Protein AF-W9SEN4-F1 (afdb_monomer)

Nearest PDB structures (foldseek):
  6z1p-assembly1_AT  TM=6.932E-01  e=1.175E-01  Tetrahymena thermophila SB210
  9g6k-assembly1_Le  TM=6.991E-01  e=2.702E-01  Toxoplasma gondii
  1x2n-assembly1_A  TM=7.487E-01  e=2.300E+00  Homo sapiens
  4uus-assembly2_F  TM=6.216E-01  e=1.517E+00  Drosophila melanogaster
  2dms-assembly1_A  TM=4.526E-01  e=9.589E+00  Mus musculus

Solvent-accessible surface area (backbone atoms only — not comparable to full-atom values): 6241 Å² total; per-residue (Å²): 142,90,85,87,72,68,61,69,57,48,50,52,52,48,53,50,37,50,52,43,51,57,58,48,34,75,80,32,76,81,67,79,83,70,53,71,67,58,48,53,51,44,18,62,76,63,74,50,47,62,67,55,51,51,52,34,48,53,51,49,54,49,51,52,53,43,51,52,51,53,55,47,32,59,73,72,72,43,87,70,70,90,44,72,70,50,50,60,55,69,66,68,90,69,82,83,88,84,85,80,134

Organism: NCBI:txid981085

Foldseek 3Di:
DDDDPPPVVVVVLVVLLVQLLVQVCVVPVLLPPDDPVSLVVSCVVSVHDSVSSVVSSVVVNLVVVLVVVQVVCVVVVHDHDPDVVVSVVSPVPDDDDDDDD

Mean predicted aligned error: 10.11 Å

pLDDT: mean 76.34, std 16.73, range [37.81, 93.19]

Structure (mmCIF, N/CA/C/O backbone):
data_AF-W9SEN4-F1
#
_entry.id   AF-W9SEN4-F1
#
loop_
_atom_site.group_PDB
_atom_site.id
_atom_site.type_symbol
_atom_site.label_atom_id
_atom_site.label_alt_id
_atom_site.label_comp_id
_atom_site.label_asym_id
_atom_site.label_entity_id
_atom_site.label_seq_id
_atom_site.pdbx_PDB_ins_code
_atom_site.Cartn_x
_atom_site.Cartn_y
_atom_site.Cartn_z
_atom_site.occupancy
_atom_site.B_iso_or_equiv
_atom_site.auth_seq_id
_atom_site.auth_comp_id
_atom_site.auth_asym_id
_atom_site.auth_atom_id
_atom_site.pdbx_PDB_model_num
ATOM 1 N N . MET A 1 1 ? -22.674 13.396 -25.305 1.00 38.91 1 MET A N 1
ATOM 2 C CA . MET A 1 1 ? -22.374 11.987 -24.970 1.00 38.91 1 MET A CA 1
ATOM 3 C C . MET A 1 1 ? -21.220 11.966 -23.981 1.00 38.91 1 MET A C 1
ATOM 5 O O . MET A 1 1 ? -20.082 12.113 -24.392 1.00 38.91 1 MET A O 1
ATOM 9 N N . ALA A 1 2 ? -21.508 11.864 -22.686 1.00 52.25 2 ALA A N 1
ATOM 10 C CA . ALA A 1 2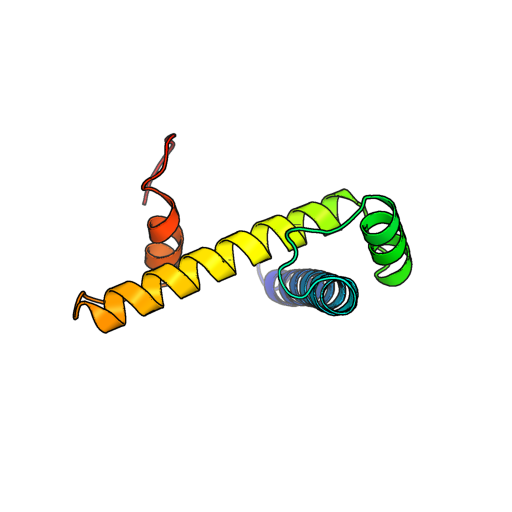 ? -20.498 11.695 -21.644 1.00 52.25 2 ALA A CA 1
ATOM 11 C C . ALA A 1 2 ? -20.943 10.504 -20.798 1.00 52.25 2 ALA A C 1
ATOM 13 O O . ALA A 1 2 ? -21.819 10.627 -19.950 1.00 52.25 2 ALA A O 1
ATOM 14 N N . GLY A 1 3 ? -20.442 9.317 -21.119 1.00 56.81 3 GLY A N 1
ATOM 15 C CA . GLY A 1 3 ? -20.869 8.109 -20.432 1.00 56.81 3 GLY A CA 1
ATOM 16 C C . GLY A 1 3 ? -20.044 6.906 -20.849 1.00 56.81 3 GLY A C 1
ATOM 17 O O . GLY A 1 3 ? -20.030 6.561 -22.025 1.00 56.81 3 GLY A O 1
ATOM 18 N N . ARG A 1 4 ? -19.442 6.254 -19.845 1.00 47.22 4 ARG A N 1
ATOM 19 C CA . ARG A 1 4 ? -18.793 4.923 -19.872 1.00 47.22 4 ARG A CA 1
ATOM 20 C C . ARG A 1 4 ? -17.296 4.842 -20.190 1.00 47.22 4 ARG A C 1
ATOM 22 O O . ARG A 1 4 ? -16.858 3.828 -20.711 1.00 47.22 4 ARG A O 1
ATOM 29 N N . SER A 1 5 ? -16.490 5.817 -19.765 1.00 46.78 5 SER A N 1
ATOM 30 C CA . SER A 1 5 ? -15.041 5.576 -19.590 1.00 46.78 5 SER A CA 1
ATOM 31 C C . SER A 1 5 ? -14.620 5.371 -18.123 1.00 46.78 5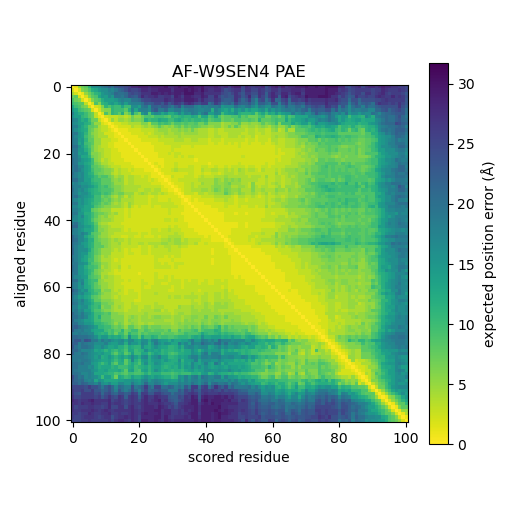 SER A C 1
ATOM 33 O O . SE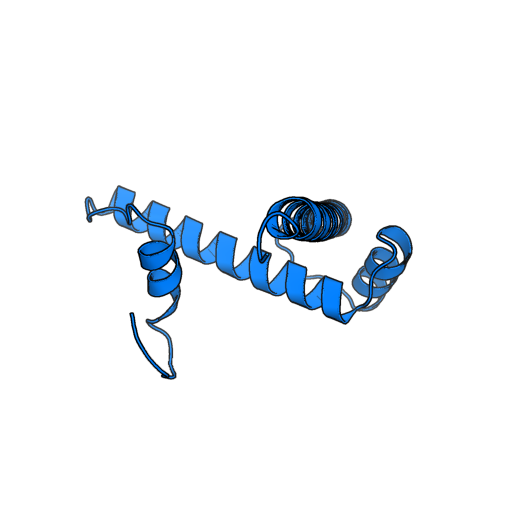R A 1 5 ? -13.448 5.147 -17.850 1.00 46.78 5 SER A O 1
ATOM 35 N N . SER A 1 6 ? -15.549 5.442 -17.164 1.00 54.69 6 SER A N 1
ATOM 36 C CA . SER A 1 6 ? -15.211 5.644 -15.744 1.00 54.69 6 SER A CA 1
ATOM 37 C C . SER A 1 6 ? -14.897 4.375 -14.941 1.00 54.69 6 SER A C 1
ATOM 39 O O . SER A 1 6 ? -14.260 4.483 -13.901 1.00 54.69 6 SER A O 1
ATOM 41 N N . ASP A 1 7 ? -15.305 3.191 -15.402 1.00 52.66 7 ASP A N 1
ATOM 42 C CA . ASP A 1 7 ? -15.132 1.941 -14.642 1.00 52.66 7 ASP A CA 1
ATOM 43 C C . ASP A 1 7 ? -13.805 1.238 -14.975 1.00 52.66 7 ASP A C 1
ATOM 45 O O . ASP A 1 7 ? -13.006 0.952 -14.088 1.00 52.66 7 ASP A O 1
ATOM 49 N N . ALA A 1 8 ? -13.493 1.083 -16.266 1.00 57.50 8 ALA A N 1
ATOM 50 C CA . ALA A 1 8 ? -12.267 0.420 -16.714 1.00 57.50 8 ALA A CA 1
ATOM 51 C C . ALA A 1 8 ? -10.992 1.157 -16.264 1.00 57.50 8 ALA A C 1
ATOM 53 O O . ALA A 1 8 ? -10.013 0.525 -15.877 1.00 57.50 8 ALA A O 1
ATOM 54 N N . THR A 1 9 ? -10.996 2.495 -16.269 1.00 62.41 9 THR A N 1
ATOM 55 C CA . THR A 1 9 ? -9.841 3.291 -15.825 1.00 62.41 9 THR A CA 1
ATOM 56 C C . THR A 1 9 ? -9.663 3.256 -14.305 1.00 62.41 9 THR A C 1
ATOM 58 O O . THR A 1 9 ? -8.528 3.247 -13.830 1.00 62.41 9 THR A O 1
ATOM 61 N N . PHE A 1 10 ? -10.757 3.208 -13.536 1.00 58.81 10 PHE A N 1
ATOM 62 C CA . PHE A 1 10 ? -10.689 3.099 -12.079 1.00 58.81 10 PHE A CA 1
ATOM 63 C C . PHE A 1 10 ? -10.235 1.704 -11.642 1.00 58.81 10 PHE A C 1
ATOM 65 O O . PHE A 1 10 ? -9.322 1.601 -10.825 1.00 58.81 10 PHE A O 1
ATOM 72 N N . SER A 1 11 ? -10.809 0.653 -12.233 1.00 67.69 11 SER A N 1
ATOM 73 C CA . SER A 1 11 ? -10.415 -0.738 -11.995 1.00 67.69 11 SER A CA 1
ATOM 74 C C . SER A 1 11 ? -8.939 -0.948 -12.328 1.00 67.69 11 SER A C 1
ATOM 76 O O . SER A 1 11 ? -8.184 -1.368 -11.458 1.00 67.69 11 SER A O 1
ATOM 78 N N . TYR A 1 12 ? -8.481 -0.475 -13.493 1.00 69.06 12 TYR A N 1
ATOM 79 C CA . TYR A 1 12 ? -7.071 -0.550 -13.883 1.00 69.06 12 TYR A CA 1
ATOM 80 C C . TYR A 1 12 ? -6.135 0.190 -12.918 1.00 69.06 12 TYR A C 1
ATOM 82 O O . TYR A 1 12 ? -5.046 -0.286 -12.586 1.00 69.06 12 TYR A O 1
ATOM 90 N N . ALA A 1 13 ? -6.543 1.370 -12.441 1.00 72.94 13 ALA A N 1
ATOM 91 C CA . ALA A 1 13 ? -5.777 2.092 -11.436 1.00 72.94 13 ALA A CA 1
ATOM 92 C C . ALA A 1 13 ? -5.742 1.317 -10.110 1.00 72.94 13 ALA A C 1
ATOM 94 O O . ALA A 1 13 ? -4.672 1.201 -9.517 1.00 72.94 13 ALA A O 1
ATOM 95 N N . PHE A 1 14 ? -6.863 0.757 -9.653 1.00 79.25 14 PHE A N 1
ATOM 96 C CA . PHE A 1 14 ? -6.923 -0.018 -8.415 1.00 79.25 14 PHE A CA 1
ATOM 97 C C . PHE A 1 14 ? -6.085 -1.297 -8.493 1.00 79.25 14 PHE A C 1
ATOM 99 O O . PHE A 1 14 ? -5.295 -1.543 -7.588 1.00 79.25 14 PHE A O 1
ATOM 106 N N . GLU A 1 15 ? -6.168 -2.045 -9.593 1.00 84.12 15 GLU A N 1
ATOM 107 C CA . GLU A 1 15 ? -5.356 -3.240 -9.855 1.00 84.12 15 GLU A CA 1
ATOM 108 C C . GLU A 1 15 ? -3.858 -2.927 -9.775 1.00 84.12 15 GLU A C 1
ATOM 110 O O . GLU A 1 15 ? -3.093 -3.665 -9.152 1.00 84.12 15 GLU A O 1
ATOM 115 N N . LYS A 1 16 ? -3.431 -1.779 -10.318 1.00 84.38 16 LYS A N 1
ATOM 116 C CA . LYS A 1 16 ? -2.045 -1.314 -10.173 1.00 84.38 16 LYS A CA 1
ATOM 117 C C . LYS A 1 16 ? -1.668 -1.028 -8.728 1.00 84.38 16 LYS A C 1
ATOM 119 O O . LYS A 1 16 ? -0.600 -1.438 -8.286 1.00 84.38 16 LYS A O 1
ATOM 124 N N . HIS A 1 17 ? -2.521 -0.321 -7.991 1.00 85.94 17 HIS A N 1
ATOM 125 C CA . HIS A 1 17 ? -2.244 -0.006 -6.590 1.00 85.94 17 HIS A CA 1
ATOM 126 C C . HIS A 1 17 ? -2.201 -1.286 -5.745 1.00 85.94 17 HIS A C 1
ATOM 128 O O . HIS A 1 17 ? -1.326 -1.434 -4.898 1.00 85.94 17 HIS A O 1
ATOM 134 N N . GLU A 1 18 ? -3.093 -2.238 -6.008 1.00 88.19 18 GLU A N 1
ATOM 135 C CA . GLU A 1 18 ? -3.136 -3.532 -5.336 1.00 88.19 18 GLU A CA 1
ATOM 136 C C . GLU A 1 18 ? -1.888 -4.374 -5.641 1.00 88.19 18 GLU A C 1
ATOM 138 O O . GLU A 1 18 ? -1.278 -4.919 -4.722 1.00 88.19 18 GLU A O 1
ATOM 143 N N . ALA A 1 19 ? -1.458 -4.440 -6.906 1.00 90.56 19 ALA A N 1
ATOM 144 C CA . ALA A 1 19 ? -0.225 -5.119 -7.301 1.00 90.56 19 ALA A CA 1
ATOM 145 C C . ALA A 1 19 ? 0.998 -4.543 -6.574 1.00 90.56 19 ALA A C 1
ATOM 147 O O . ALA A 1 19 ? 1.793 -5.300 -6.016 1.00 90.56 19 ALA A O 1
ATOM 148 N N . VAL A 1 20 ? 1.091 -3.213 -6.503 1.00 90.56 20 VAL A N 1
ATOM 149 C CA . VAL A 1 20 ? 2.156 -2.503 -5.789 1.00 90.56 20 VAL A CA 1
ATOM 150 C C . VAL A 1 20 ? 2.149 -2.824 -4.297 1.00 90.56 20 VAL A C 1
ATOM 152 O O . VAL A 1 20 ? 3.186 -3.203 -3.753 1.00 90.56 20 VAL A O 1
ATOM 155 N N . ILE A 1 21 ? 0.997 -2.706 -3.628 1.00 90.88 21 ILE A N 1
ATOM 156 C CA . ILE A 1 21 ? 0.887 -2.975 -2.188 1.00 90.88 21 ILE A CA 1
ATOM 157 C C . ILE A 1 21 ? 1.162 -4.447 -1.878 1.00 90.88 21 ILE A C 1
ATOM 159 O O . ILE A 1 21 ? 1.837 -4.743 -0.898 1.00 90.88 21 ILE A O 1
ATOM 163 N N . ARG A 1 22 ? 0.710 -5.376 -2.725 1.00 91.50 22 ARG A N 1
ATOM 164 C CA . ARG A 1 22 ? 0.997 -6.807 -2.569 1.00 91.50 22 ARG A CA 1
ATOM 165 C C . ARG A 1 22 ? 2.486 -7.105 -2.722 1.00 91.50 22 ARG A C 1
ATOM 167 O O . ARG A 1 22 ? 3.035 -7.852 -1.918 1.00 91.50 22 ARG A O 1
ATOM 174 N N . TYR A 1 23 ? 3.130 -6.519 -3.731 1.00 92.31 23 TYR A N 1
ATOM 175 C CA . TYR A 1 23 ? 4.559 -6.698 -3.977 1.00 92.31 23 TYR A CA 1
ATOM 176 C C . TYR A 1 23 ? 5.393 -6.143 -2.816 1.00 92.31 23 TYR A C 1
ATOM 178 O O . TYR A 1 23 ? 6.240 -6.838 -2.262 1.00 92.31 23 TYR A O 1
ATOM 186 N N . LEU A 1 24 ? 5.104 -4.909 -2.393 1.00 91.56 24 LEU A N 1
ATOM 187 C CA . LEU A 1 24 ? 5.799 -4.260 -1.282 1.00 91.56 24 LEU A CA 1
ATOM 188 C C . LEU A 1 24 ? 5.502 -4.919 0.069 1.00 91.56 24 LEU A C 1
ATOM 190 O O . LEU A 1 24 ? 6.386 -4.984 0.919 1.00 91.56 24 LEU A O 1
ATOM 194 N N . GLY A 1 25 ? 4.304 -5.480 0.238 1.00 90.00 25 GLY A N 1
ATOM 195 C CA . GLY A 1 25 ? 3.911 -6.238 1.423 1.00 90.00 25 GLY A CA 1
ATOM 196 C C . GLY A 1 25 ? 4.756 -7.492 1.666 1.00 90.00 25 GLY A C 1
ATOM 197 O O . GLY A 1 25 ? 4.852 -7.936 2.807 1.00 90.00 25 GLY A O 1
ATOM 198 N N . GLY A 1 26 ? 5.409 -8.033 0.629 1.00 89.50 26 GLY A N 1
ATOM 199 C CA . GLY A 1 26 ? 6.391 -9.112 0.774 1.00 89.50 26 GLY A CA 1
ATOM 200 C C . GLY A 1 26 ? 7.690 -8.677 1.466 1.00 89.50 26 GLY A C 1
ATOM 201 O O . GLY A 1 26 ? 8.370 -9.513 2.053 1.00 89.50 26 GLY A O 1
ATOM 202 N N . PHE A 1 27 ? 8.016 -7.381 1.431 1.00 89.75 27 PHE A N 1
ATOM 203 C CA . PHE A 1 27 ? 9.157 -6.795 2.143 1.00 89.75 27 PHE A CA 1
ATOM 204 C C . PHE A 1 27 ? 8.743 -6.248 3.506 1.00 89.75 27 PHE A C 1
ATOM 206 O O . PHE A 1 27 ? 9.391 -6.521 4.513 1.00 89.75 27 PHE A O 1
ATOM 213 N N . ASP A 1 28 ? 7.659 -5.475 3.530 1.00 88.75 28 ASP A N 1
ATOM 214 C CA . ASP A 1 28 ? 7.102 -4.887 4.738 1.00 88.75 28 ASP A CA 1
ATOM 215 C C . ASP A 1 28 ? 5.579 -4.786 4.620 1.00 88.75 28 ASP A C 1
ATOM 217 O O . ASP A 1 28 ? 5.035 -3.951 3.895 1.00 88.75 28 ASP A O 1
ATOM 221 N N . ALA A 1 29 ? 4.879 -5.618 5.391 1.00 85.12 29 ALA A N 1
ATOM 222 C CA . ALA A 1 29 ? 3.421 -5.632 5.449 1.00 85.12 29 ALA A CA 1
ATOM 223 C C . ALA A 1 29 ? 2.827 -4.325 6.006 1.00 85.12 29 ALA A C 1
ATOM 225 O O . ALA A 1 29 ? 1.631 -4.068 5.842 1.00 85.12 29 ALA A O 1
ATOM 226 N N . THR A 1 30 ? 3.633 -3.496 6.681 1.00 83.69 30 THR A N 1
ATOM 227 C CA . THR A 1 30 ? 3.175 -2.207 7.202 1.00 83.69 30 THR A CA 1
ATOM 228 C C . THR A 1 30 ? 3.249 -1.089 6.164 1.00 83.69 30 THR A C 1
ATOM 230 O O . THR A 1 30 ? 2.441 -0.161 6.252 1.00 83.69 30 THR A O 1
ATOM 233 N N . GLY A 1 31 ? 4.130 -1.212 5.166 1.00 82.56 31 GLY A N 1
ATOM 234 C CA . GLY A 1 31 ? 4.413 -0.195 4.152 1.00 82.56 31 GLY A CA 1
ATOM 235 C C . GLY A 1 31 ? 5.164 1.035 4.680 1.00 82.56 31 GLY A C 1
ATOM 236 O O . GLY A 1 31 ? 5.287 2.023 3.957 1.00 82.56 31 GLY A O 1
ATOM 237 N N . GLU A 1 32 ? 5.636 0.999 5.928 1.00 82.56 32 GLU A N 1
ATOM 238 C CA . GLU A 1 32 ? 6.238 2.130 6.646 1.00 82.56 32 GLU A CA 1
ATOM 239 C C . GLU A 1 32 ? 7.772 2.076 6.609 1.00 82.56 32 GLU A C 1
ATOM 241 O O . GLU A 1 32 ? 8.423 3.120 6.625 1.00 82.56 32 GLU A O 1
ATOM 246 N N . ASN A 1 33 ? 8.355 0.881 6.481 1.00 87.62 33 ASN A N 1
ATOM 247 C CA . ASN A 1 33 ? 9.800 0.658 6.470 1.00 87.62 33 ASN A CA 1
ATOM 248 C C . ASN A 1 33 ? 10.294 0.123 5.116 1.00 87.62 33 ASN A C 1
ATOM 250 O O . ASN A 1 33 ? 10.986 -0.892 5.036 1.00 87.62 33 ASN A O 1
ATOM 254 N N . LEU A 1 34 ? 9.915 0.809 4.037 1.00 90.19 34 LEU A N 1
ATOM 255 C CA . LEU A 1 34 ? 10.327 0.465 2.676 1.00 90.19 34 LEU A CA 1
ATOM 256 C C . LEU A 1 34 ? 11.490 1.338 2.208 1.00 90.19 34 LEU A C 1
ATOM 258 O O . LEU A 1 34 ? 11.371 2.564 2.111 1.00 90.19 34 LEU A O 1
ATOM 262 N N . GLN A 1 35 ? 12.598 0.696 1.852 1.00 91.31 35 GLN A N 1
ATOM 263 C CA . GLN A 1 35 ? 13.782 1.365 1.326 1.00 91.31 35 GLN A CA 1
ATOM 264 C C . GLN A 1 35 ? 13.599 1.797 -0.141 1.00 91.31 35 GLN A C 1
ATOM 266 O O . GLN A 1 35 ? 12.801 1.234 -0.895 1.00 91.31 35 GLN A O 1
ATOM 271 N N . SER A 1 36 ? 14.364 2.802 -0.580 1.00 90.75 36 SER A N 1
ATOM 272 C CA . SER A 1 36 ? 14.259 3.357 -1.939 1.00 90.75 36 SER A CA 1
ATOM 273 C C . SER A 1 36 ? 14.532 2.328 -3.040 1.00 90.75 36 SER A C 1
ATOM 275 O O . SER A 1 36 ? 13.864 2.356 -4.071 1.00 90.75 36 SER A O 1
ATOM 277 N N . ASN A 1 37 ? 15.456 1.388 -2.819 1.00 92.88 37 ASN A N 1
ATOM 278 C CA . ASN A 1 37 ? 15.716 0.274 -3.736 1.00 92.88 37 ASN A CA 1
ATOM 279 C C . ASN A 1 37 ? 14.482 -0.628 -3.895 1.00 92.88 37 ASN A C 1
ATOM 281 O O . ASN A 1 37 ? 14.106 -0.934 -5.020 1.00 92.88 37 ASN A O 1
ATOM 285 N N . GLN A 1 38 ? 13.786 -0.958 -2.802 1.00 92.38 38 GLN A N 1
ATOM 286 C CA . GLN A 1 38 ? 12.571 -1.783 -2.843 1.00 92.38 38 GLN A CA 1
ATOM 287 C C . GLN A 1 38 ? 11.442 -1.081 -3.611 1.00 92.38 38 GLN A C 1
ATOM 289 O O . GLN A 1 38 ? 10.744 -1.703 -4.411 1.00 92.38 38 GLN A O 1
ATOM 294 N N . LYS A 1 39 ? 11.294 0.241 -3.436 1.00 91.56 39 LYS A N 1
ATOM 295 C CA . LYS A 1 39 ? 10.337 1.050 -4.214 1.00 91.56 39 LYS A CA 1
ATOM 296 C C . LYS A 1 39 ? 10.689 1.073 -5.705 1.00 91.56 39 LYS A C 1
ATOM 298 O O . LYS A 1 39 ? 9.797 0.984 -6.546 1.00 91.56 39 LYS A O 1
ATOM 303 N N . GLN A 1 40 ? 11.977 1.157 -6.042 1.00 93.19 40 GLN A N 1
ATOM 304 C CA . GLN A 1 40 ? 12.452 1.082 -7.426 1.00 93.19 40 GLN A CA 1
ATOM 305 C C . GLN A 1 40 ? 12.229 -0.294 -8.054 1.00 93.19 40 GLN A C 1
ATOM 307 O O . GLN A 1 40 ? 11.843 -0.378 -9.220 1.00 93.19 40 GLN A O 1
ATOM 312 N N . GLU A 1 41 ? 12.437 -1.369 -7.300 1.00 93.19 41 GLU A N 1
ATOM 313 C CA . GLU A 1 41 ? 12.148 -2.728 -7.756 1.00 93.19 41 GLU A CA 1
ATOM 314 C C . GLU A 1 41 ? 10.647 -2.945 -7.965 1.00 93.19 41 GLU A C 1
ATOM 316 O O . GLU A 1 41 ? 10.251 -3.500 -8.990 1.00 93.19 41 GLU A O 1
ATOM 321 N N . ALA A 1 42 ? 9.802 -2.434 -7.067 1.00 91.75 42 ALA A N 1
ATOM 322 C CA . ALA A 1 42 ? 8.351 -2.485 -7.221 1.00 91.75 42 ALA A CA 1
ATOM 323 C C . ALA A 1 42 ? 7.868 -1.722 -8.459 1.00 91.75 42 ALA A C 1
ATOM 325 O O . ALA A 1 42 ? 7.041 -2.243 -9.204 1.00 91.75 42 ALA A O 1
ATOM 326 N N . ALA A 1 43 ? 8.420 -0.533 -8.720 1.00 92.69 43 ALA A N 1
ATOM 327 C CA . ALA A 1 43 ? 8.103 0.257 -9.909 1.00 92.69 43 ALA A CA 1
ATOM 328 C C . ALA A 1 43 ? 8.402 -0.512 -11.207 1.00 92.69 43 ALA A C 1
ATOM 330 O O . ALA A 1 43 ? 7.575 -0.549 -12.118 1.00 92.69 43 ALA A O 1
ATOM 331 N N . LYS A 1 44 ? 9.550 -1.202 -11.264 1.00 93.00 44 LYS A N 1
ATOM 332 C CA . LYS A 1 44 ? 9.915 -2.061 -12.402 1.00 93.00 44 LYS A CA 1
ATOM 333 C C . LYS A 1 44 ? 8.981 -3.267 -12.533 1.00 93.00 44 LYS A C 1
ATOM 335 O O . LYS A 1 44 ? 8.480 -3.522 -13.621 1.00 93.00 44 LYS A O 1
ATOM 340 N N . ASN A 1 45 ? 8.722 -3.981 -11.436 1.00 91.88 45 ASN A N 1
ATOM 341 C CA . ASN A 1 45 ? 7.886 -5.188 -11.445 1.00 91.88 45 ASN A CA 1
ATOM 342 C C . ASN A 1 45 ? 6.417 -4.894 -11.772 1.00 91.88 45 ASN A C 1
ATOM 344 O O . ASN A 1 45 ? 5.768 -5.673 -12.462 1.00 91.88 45 AS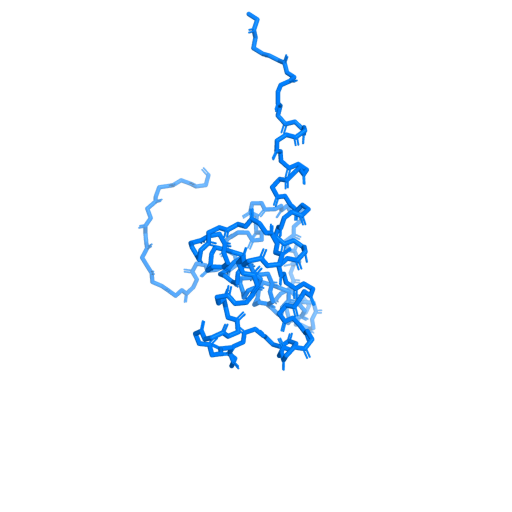N A O 1
ATOM 348 N N . CYS A 1 46 ? 5.896 -3.763 -11.301 1.00 89.62 46 CYS A N 1
ATOM 349 C CA . CYS A 1 46 ? 4.508 -3.359 -11.518 1.00 89.62 46 C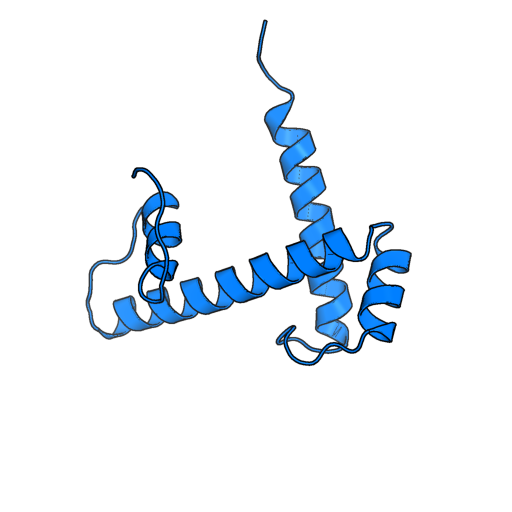YS A CA 1
ATOM 350 C C . CYS A 1 46 ? 4.332 -2.479 -12.767 1.00 89.62 46 CYS A C 1
ATOM 352 O O . CYS A 1 46 ? 3.224 -2.010 -13.031 1.00 89.62 46 CYS A O 1
ATOM 354 N N . ASN A 1 47 ? 5.411 -2.248 -13.528 1.00 91.12 47 ASN A N 1
ATOM 355 C CA . ASN A 1 47 ? 5.443 -1.402 -14.720 1.00 91.12 47 ASN A CA 1
ATOM 356 C C . ASN A 1 47 ? 4.787 -0.024 -14.484 1.00 91.12 47 ASN A C 1
ATOM 358 O O . ASN A 1 47 ? 3.901 0.414 -15.228 1.00 91.12 47 ASN A O 1
ATOM 362 N N . CYS A 1 48 ? 5.192 0.635 -13.396 1.00 88.81 48 CYS A N 1
ATOM 363 C CA . CYS A 1 48 ? 4.674 1.925 -12.947 1.00 88.81 48 CYS A CA 1
ATOM 364 C C . CYS A 1 48 ? 5.802 2.873 -12.509 1.00 88.81 48 CYS A C 1
ATOM 366 O O . CYS A 1 48 ? 6.974 2.501 -12.462 1.00 88.81 48 CYS A O 1
ATOM 368 N N . THR A 1 49 ? 5.463 4.133 -12.237 1.00 91.12 49 THR A N 1
ATOM 369 C CA . THR A 1 49 ? 6.440 5.139 -11.797 1.00 91.12 49 THR A CA 1
ATOM 370 C C . THR A 1 49 ? 6.637 5.102 -10.282 1.00 91.12 49 THR A C 1
ATOM 372 O O . THR A 1 49 ? 5.767 4.646 -9.544 1.00 91.12 49 THR A O 1
ATOM 375 N N . ILE A 1 50 ? 7.753 5.644 -9.782 1.00 89.94 50 ILE A N 1
ATOM 376 C CA . ILE A 1 50 ? 7.957 5.819 -8.329 1.00 89.94 50 ILE A CA 1
ATOM 377 C C . ILE A 1 50 ? 6.830 6.656 -7.713 1.00 89.94 50 ILE A C 1
ATOM 379 O O . ILE A 1 50 ? 6.372 6.356 -6.618 1.00 89.94 50 ILE A O 1
ATOM 383 N N . THR A 1 51 ? 6.320 7.645 -8.444 1.00 89.12 51 THR A N 1
ATOM 384 C CA . THR A 1 51 ? 5.171 8.447 -8.016 1.00 89.12 51 THR A CA 1
ATOM 385 C C . THR A 1 51 ? 3.913 7.595 -7.839 1.00 89.12 51 THR A C 1
ATOM 387 O O . THR A 1 51 ? 3.177 7.790 -6.875 1.00 89.12 51 THR A O 1
ATOM 390 N N . ASP A 1 52 ? 3.669 6.610 -8.710 1.00 86.75 52 ASP A N 1
ATOM 391 C CA . ASP A 1 52 ? 2.561 5.662 -8.532 1.00 86.75 52 ASP A CA 1
ATOM 392 C C . ASP A 1 52 ? 2.756 4.795 -7.282 1.00 86.75 52 ASP A C 1
ATOM 394 O O . ASP A 1 52 ? 1.794 4.546 -6.552 1.00 86.75 52 ASP A O 1
ATOM 398 N N . ILE A 1 53 ? 3.999 4.383 -7.000 1.00 90.06 53 ILE A N 1
ATOM 399 C CA . ILE A 1 53 ? 4.346 3.648 -5.777 1.00 90.06 53 ILE A CA 1
ATOM 400 C C . ILE A 1 53 ? 4.036 4.484 -4.532 1.00 90.06 53 ILE A C 1
ATOM 402 O O . ILE A 1 53 ? 3.376 4.012 -3.608 1.00 90.06 53 ILE A O 1
ATOM 406 N N . GLU A 1 54 ? 4.483 5.736 -4.506 1.00 89.00 54 GLU A N 1
ATOM 407 C CA . GLU A 1 54 ? 4.260 6.645 -3.381 1.00 89.00 54 GLU A CA 1
ATOM 408 C C . GLU A 1 54 ? 2.777 6.971 -3.194 1.00 89.00 54 GLU A C 1
ATOM 410 O O . GLU A 1 54 ? 2.279 6.954 -2.068 1.00 89.00 54 GLU A O 1
ATOM 415 N N . ASN A 1 55 ? 2.041 7.171 -4.289 1.00 87.44 55 ASN A N 1
ATOM 416 C CA . ASN A 1 55 ? 0.593 7.360 -4.257 1.00 87.44 55 ASN A CA 1
ATOM 417 C C . ASN A 1 55 ? -0.137 6.130 -3.699 1.00 87.44 55 ASN A C 1
ATOM 419 O O . ASN A 1 55 ? -1.081 6.278 -2.916 1.00 87.44 55 ASN A O 1
ATOM 423 N N . ALA A 1 56 ? 0.287 4.919 -4.072 1.00 88.50 56 ALA A N 1
ATOM 424 C CA . ALA A 1 56 ? -0.276 3.683 -3.541 1.00 88.50 56 ALA A CA 1
ATOM 425 C C . ALA A 1 56 ? -0.008 3.535 -2.040 1.00 88.50 56 ALA A C 1
ATOM 427 O O . ALA A 1 56 ? -0.944 3.276 -1.279 1.00 88.50 56 ALA A O 1
ATOM 428 N N . LEU A 1 57 ? 1.227 3.785 -1.600 1.00 88.06 57 LEU A N 1
ATOM 429 C CA . LEU A 1 57 ? 1.593 3.756 -0.183 1.00 88.06 57 LEU A CA 1
ATOM 430 C C . LEU A 1 57 ? 0.825 4.805 0.629 1.00 88.06 57 LEU A C 1
ATOM 432 O O . LEU A 1 57 ? 0.285 4.485 1.684 1.00 88.06 57 LEU A O 1
ATOM 436 N N . ALA A 1 58 ? 0.681 6.030 0.120 1.00 87.12 58 ALA A N 1
ATOM 437 C CA . ALA A 1 58 ? -0.076 7.080 0.799 1.00 87.12 58 ALA A CA 1
ATOM 438 C C . ALA A 1 58 ? -1.552 6.692 1.001 1.00 87.12 58 ALA A C 1
ATOM 440 O O . ALA A 1 58 ? -2.121 6.907 2.078 1.00 87.12 58 ALA A O 1
ATOM 441 N N . LYS A 1 59 ? -2.173 6.080 -0.017 1.00 84.94 59 LYS A N 1
ATOM 442 C CA . LYS A 1 59 ? -3.551 5.568 0.057 1.00 84.94 59 LYS A CA 1
ATOM 443 C C . LYS A 1 59 ? -3.673 4.383 1.015 1.00 84.94 59 LYS A C 1
ATOM 445 O O . LYS A 1 59 ? -4.644 4.321 1.765 1.00 84.94 59 LYS A O 1
ATOM 450 N N . PHE A 1 60 ? -2.696 3.480 1.028 1.00 86.50 60 PHE A N 1
ATOM 451 C CA . PHE A 1 60 ? -2.659 2.346 1.950 1.00 86.50 60 PHE A CA 1
ATOM 452 C C . PHE A 1 60 ? -2.533 2.793 3.410 1.00 86.50 60 PHE A C 1
ATOM 454 O O . PHE A 1 60 ? -3.321 2.363 4.254 1.00 86.50 60 PHE A O 1
ATOM 461 N N . THR A 1 61 ? -1.620 3.721 3.702 1.00 86.19 61 THR A N 1
ATOM 462 C CA . THR A 1 61 ? -1.460 4.307 5.040 1.00 86.19 61 THR A CA 1
ATOM 463 C C . THR A 1 61 ? -2.737 5.005 5.493 1.00 86.19 61 THR A C 1
ATOM 465 O O . THR A 1 61 ? -3.196 4.795 6.616 1.00 86.19 61 THR A O 1
ATOM 468 N N . TRP A 1 62 ? -3.373 5.777 4.608 1.00 85.00 62 TRP A N 1
ATOM 469 C CA . TRP A 1 62 ? -4.668 6.380 4.913 1.00 85.00 62 TRP A CA 1
ATOM 470 C C . TRP A 1 62 ? -5.739 5.326 5.223 1.00 85.00 62 TRP A C 1
ATOM 472 O O . TRP A 1 62 ? -6.436 5.449 6.229 1.00 85.00 62 TRP A O 1
ATOM 482 N N . ALA A 1 63 ? -5.849 4.278 4.402 1.00 84.81 63 ALA A N 1
ATOM 483 C CA . ALA A 1 63 ? -6.831 3.218 4.601 1.00 84.81 63 ALA A CA 1
ATOM 484 C C . ALA A 1 63 ? -6.610 2.476 5.930 1.00 84.81 63 ALA A C 1
ATOM 486 O O . ALA A 1 63 ? -7.579 2.205 6.640 1.00 84.81 63 ALA A O 1
ATOM 487 N N . LYS A 1 64 ? -5.352 2.206 6.311 1.00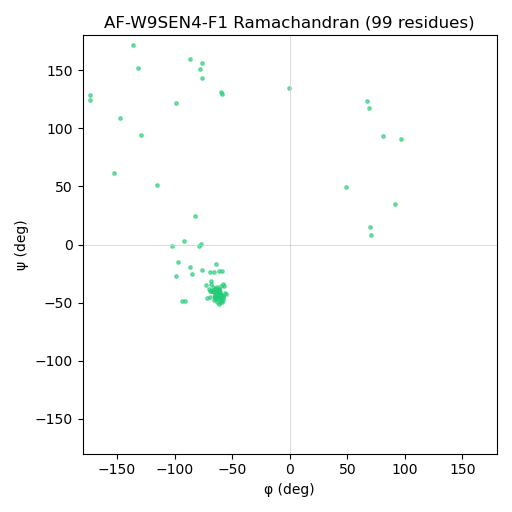 84.69 64 LYS A N 1
ATOM 488 C CA . LYS A 1 64 ? -4.990 1.620 7.615 1.00 84.69 64 LYS A CA 1
ATOM 489 C C . LYS A 1 64 ? -5.459 2.489 8.781 1.00 84.69 64 LYS A C 1
ATOM 491 O O . LYS A 1 64 ? -6.111 1.982 9.695 1.00 84.69 64 LYS A O 1
ATOM 496 N N . GLU A 1 65 ? -5.165 3.785 8.747 1.00 84.25 65 GLU A N 1
ATOM 497 C CA . GLU A 1 65 ? -5.540 4.707 9.825 1.00 84.25 65 GLU A CA 1
ATOM 498 C C . GLU A 1 65 ? -7.058 4.916 9.904 1.00 84.25 65 GLU A C 1
ATOM 500 O O . GLU A 1 65 ? -7.637 4.881 10.994 1.00 84.25 65 GLU A O 1
ATOM 505 N N . ALA A 1 66 ? -7.735 5.029 8.758 1.00 84.06 66 ALA A N 1
ATOM 506 C CA . ALA A 1 66 ? -9.191 5.090 8.701 1.00 84.06 66 ALA A CA 1
ATOM 507 C C . ALA A 1 66 ? -9.823 3.818 9.296 1.00 84.06 66 ALA A C 1
ATOM 509 O O . ALA A 1 66 ? -10.698 3.908 10.159 1.00 84.06 66 ALA A O 1
ATOM 510 N N . GLN A 1 67 ? -9.332 2.632 8.920 1.00 83.75 67 GLN A N 1
ATOM 511 C CA . GLN A 1 67 ? -9.775 1.350 9.483 1.00 83.75 67 GLN A CA 1
ATOM 512 C C . GLN A 1 67 ? -9.550 1.271 10.996 1.00 83.75 67 GLN A C 1
ATOM 514 O O . GLN A 1 67 ? -10.442 0.859 11.741 1.00 83.75 67 GLN A O 1
ATOM 519 N N . LYS A 1 68 ? -8.382 1.706 11.479 1.00 85.69 68 LYS A N 1
ATOM 520 C CA . LYS A 1 68 ? -8.060 1.754 12.911 1.00 85.69 68 LYS A CA 1
ATOM 521 C C . LYS A 1 68 ? -9.026 2.660 13.672 1.00 85.69 68 LYS A C 1
ATOM 523 O O . LYS A 1 68 ? -9.539 2.261 14.718 1.00 85.69 68 LYS A O 1
ATOM 528 N N . LYS A 1 69 ? -9.324 3.847 13.141 1.00 81.81 69 LYS A N 1
ATOM 529 C CA . LYS A 1 69 ? -10.247 4.795 13.773 1.00 81.81 69 LYS A CA 1
ATOM 530 C C . LYS A 1 69 ? -11.690 4.284 13.747 1.00 81.81 69 LYS A C 1
ATOM 532 O O . LYS A 1 69 ? -12.346 4.328 14.782 1.00 81.81 69 LYS A O 1
ATOM 537 N N . ILE A 1 70 ? -12.143 3.664 12.655 1.00 83.38 70 ILE A N 1
ATOM 538 C CA . ILE A 1 70 ? -13.449 2.978 12.588 1.00 83.38 70 ILE A CA 1
ATOM 539 C C . ILE A 1 70 ? -13.533 1.839 13.618 1.00 83.38 70 ILE A C 1
ATOM 541 O O . ILE A 1 70 ? -14.535 1.709 14.323 1.00 83.38 70 ILE A O 1
ATOM 545 N N . LYS A 1 71 ? -12.470 1.036 13.764 1.00 84.81 71 LYS A N 1
ATOM 546 C CA . LYS A 1 71 ? -12.395 -0.027 14.779 1.00 84.81 71 LYS A CA 1
ATOM 547 C C . LYS A 1 71 ? -12.487 0.536 16.198 1.00 84.81 71 LYS A C 1
ATOM 549 O O . LYS A 1 71 ? -13.124 -0.084 17.046 1.00 84.81 71 LYS A O 1
ATOM 554 N N . ASN A 1 72 ? -11.881 1.693 16.459 1.00 82.62 72 ASN A N 1
ATOM 555 C CA . ASN A 1 72 ? -11.977 2.368 17.752 1.00 82.62 72 ASN A CA 1
ATOM 556 C C . ASN A 1 72 ? -13.385 2.924 18.004 1.00 82.62 72 ASN A C 1
ATOM 558 O O . ASN A 1 72 ? -13.941 2.634 19.056 1.00 82.62 72 ASN A O 1
ATOM 562 N N . LEU A 1 73 ? -14.012 3.590 17.026 1.00 81.50 73 LEU A N 1
ATOM 563 C CA . LEU A 1 73 ? -15.404 4.053 17.135 1.00 81.50 73 LEU A CA 1
ATOM 564 C C . LEU A 1 73 ? -16.358 2.897 17.465 1.00 81.50 73 LEU A C 1
ATOM 566 O O . LEU A 1 73 ? -17.191 3.019 18.360 1.00 81.50 73 LEU A O 1
ATOM 570 N N . LYS A 1 74 ? -16.171 1.741 16.810 1.00 81.06 74 LYS A N 1
ATOM 571 C CA . LYS A 1 74 ? -16.940 0.520 17.087 1.00 81.06 74 LYS A CA 1
ATOM 572 C C . LYS A 1 74 ? -16.751 0.018 18.523 1.00 81.06 74 LYS A C 1
ATOM 574 O O . LYS A 1 74 ? -17.710 -0.451 19.126 1.00 81.06 74 LYS A O 1
ATOM 579 N N . LYS A 1 75 ? -15.534 0.101 19.073 1.00 84.25 75 LYS A N 1
ATOM 580 C CA . LYS A 1 75 ? -15.250 -0.273 20.471 1.00 84.25 75 LYS A CA 1
ATOM 581 C C . LYS A 1 75 ? -15.859 0.709 21.470 1.00 84.25 75 LYS A C 1
ATOM 583 O O . LYS A 1 75 ? -16.343 0.283 22.507 1.00 84.25 75 LYS A O 1
ATOM 588 N N . GLU A 1 76 ? -15.829 2.000 21.157 1.00 81.12 76 GLU A N 1
ATOM 589 C CA . GLU A 1 76 ? -16.362 3.071 22.007 1.00 81.12 76 GLU A CA 1
ATOM 590 C C . GLU A 1 76 ? -17.895 3.212 21.918 1.00 81.12 76 GLU A C 1
ATOM 592 O O . GLU A 1 76 ? -18.463 4.077 22.578 1.00 81.12 76 GLU A O 1
ATOM 597 N N . GLY A 1 77 ? -18.575 2.403 21.093 1.00 76.81 77 GLY A N 1
ATOM 598 C CA . GLY A 1 77 ? -20.026 2.490 20.881 1.00 76.81 77 GLY A CA 1
ATOM 599 C C . GLY A 1 77 ? -20.472 3.746 20.120 1.00 76.81 77 GLY A C 1
ATOM 600 O O . GLY A 1 77 ? -21.654 4.083 20.122 1.00 76.81 77 GLY A O 1
ATOM 601 N N . LYS A 1 78 ? -19.536 4.449 19.472 1.00 74.50 78 LYS A N 1
ATOM 602 C CA . LYS A 1 78 ? -19.798 5.657 18.682 1.00 74.50 78 LYS A CA 1
ATOM 603 C C . LYS A 1 78 ? -20.379 5.284 17.310 1.00 74.50 78 LYS A C 1
ATOM 605 O O . LYS A 1 78 ? -20.074 4.205 16.791 1.00 74.50 78 LYS A O 1
ATOM 610 N N . PRO A 1 79 ? -21.198 6.156 16.692 1.00 74.69 79 PRO A N 1
ATOM 611 C CA . PRO A 1 79 ? -21.769 5.884 15.379 1.00 74.69 79 PRO A CA 1
ATOM 612 C C . PRO A 1 79 ? -20.662 5.665 14.344 1.00 74.69 79 PRO A C 1
ATOM 614 O O . PRO A 1 79 ? -19.726 6.457 14.227 1.00 74.69 79 PRO A O 1
ATOM 617 N N . MET A 1 80 ? -20.768 4.563 13.602 1.00 76.19 80 MET A N 1
ATOM 618 C CA . MET A 1 80 ? -19.858 4.268 12.501 1.00 76.19 80 MET A CA 1
ATOM 619 C C . MET A 1 80 ? -20.207 5.127 11.279 1.00 76.19 80 MET A C 1
ATOM 621 O O . MET A 1 80 ? -21.397 5.309 11.005 1.00 76.19 80 MET A O 1
ATOM 625 N N . PRO A 1 81 ? -19.203 5.591 10.515 1.00 72.69 81 PRO A N 1
ATOM 626 C CA . PRO A 1 81 ? -19.450 6.250 9.239 1.00 72.69 81 P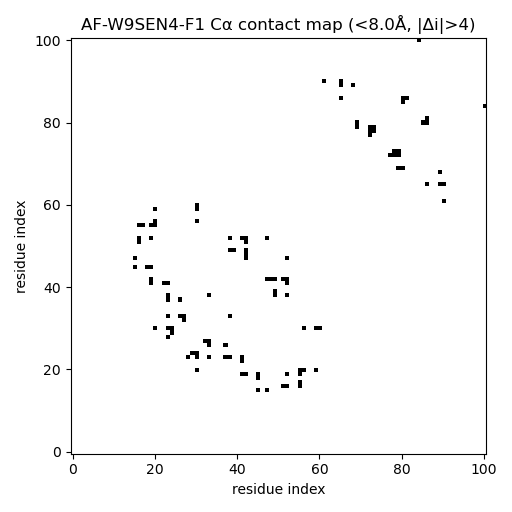RO A CA 1
ATOM 627 C C . PRO A 1 81 ? -20.196 5.288 8.307 1.00 72.69 81 PRO A C 1
ATOM 629 O O . PRO A 1 81 ? -19.811 4.122 8.176 1.00 72.69 81 PRO A O 1
ATOM 632 N N . LYS A 1 82 ? -21.281 5.759 7.685 1.00 75.88 82 LYS A N 1
ATOM 633 C CA . LYS A 1 82 ? -22.135 4.949 6.797 1.00 75.88 82 LYS A CA 1
ATOM 634 C C . LYS A 1 82 ? -21.784 5.131 5.323 1.00 75.88 82 LYS A C 1
ATOM 636 O O . LYS A 1 82 ? -22.190 4.321 4.494 1.00 75.88 82 LYS A O 1
ATOM 641 N N . SER A 1 83 ? -21.013 6.169 5.014 1.00 73.19 83 SER A N 1
ATOM 642 C CA . SER A 1 83 ? -20.690 6.586 3.654 1.00 73.19 83 SER A CA 1
ATOM 643 C C . SER A 1 83 ? -19.192 6.817 3.489 1.00 73.19 83 SER A C 1
ATOM 645 O O . SER A 1 83 ? -18.508 7.232 4.424 1.00 73.19 83 SER A O 1
ATOM 647 N N . LEU A 1 84 ? -18.679 6.630 2.270 1.00 64.62 84 LEU A N 1
ATOM 648 C CA . LEU A 1 84 ? -17.276 6.915 1.948 1.00 64.62 84 LEU A CA 1
ATOM 649 C C . LEU A 1 84 ? -16.899 8.380 2.240 1.00 64.62 84 LEU A C 1
ATOM 651 O O . LEU A 1 84 ? -15.787 8.640 2.688 1.00 64.62 84 LEU A O 1
ATOM 655 N N . ALA A 1 85 ? -17.833 9.319 2.055 1.00 67.88 85 ALA A N 1
ATOM 656 C CA . ALA A 1 85 ? -17.648 10.727 2.414 1.00 67.88 85 ALA A CA 1
ATOM 657 C C . ALA A 1 85 ? -17.319 10.900 3.907 1.00 67.88 85 ALA A C 1
ATOM 659 O O . ALA A 1 85 ? -16.355 11.573 4.261 1.00 67.88 85 ALA A O 1
ATOM 660 N N . GLU A 1 86 ? -18.049 10.205 4.780 1.00 67.06 86 GLU A N 1
ATOM 661 C CA . GLU A 1 86 ? -17.817 10.241 6.225 1.00 67.06 86 GLU A CA 1
ATOM 662 C C . GLU A 1 86 ? -16.490 9.567 6.598 1.00 67.06 86 GLU A C 1
ATOM 664 O O . GLU A 1 86 ? -15.802 10.029 7.503 1.00 67.06 86 GLU A O 1
ATOM 669 N N . VAL A 1 87 ? -16.083 8.514 5.873 1.00 70.12 87 VAL A N 1
ATOM 670 C CA . VAL A 1 87 ? -14.766 7.872 6.042 1.00 70.12 87 VAL A CA 1
ATOM 671 C C . VAL A 1 87 ? -13.628 8.825 5.659 1.00 70.12 87 VAL A C 1
ATOM 673 O O . VAL A 1 87 ? -12.611 8.867 6.348 1.00 70.12 87 VAL A O 1
ATOM 676 N N . SER A 1 88 ? -13.793 9.636 4.612 1.00 62.19 88 SER A N 1
ATOM 677 C CA . SER A 1 88 ? -12.826 10.677 4.236 1.00 62.19 88 SER A CA 1
ATOM 678 C C . SER A 1 88 ? -12.676 11.749 5.323 1.00 62.19 88 SER A C 1
ATOM 680 O O . SER A 1 88 ? -11.556 12.183 5.601 1.00 62.19 88 SER A O 1
ATOM 682 N N . CYS A 1 89 ? -13.767 12.110 6.010 1.00 59.91 89 CYS A N 1
ATOM 683 C CA . CYS A 1 89 ? -13.748 13.055 7.134 1.00 59.91 89 CYS A CA 1
ATOM 684 C C . CYS A 1 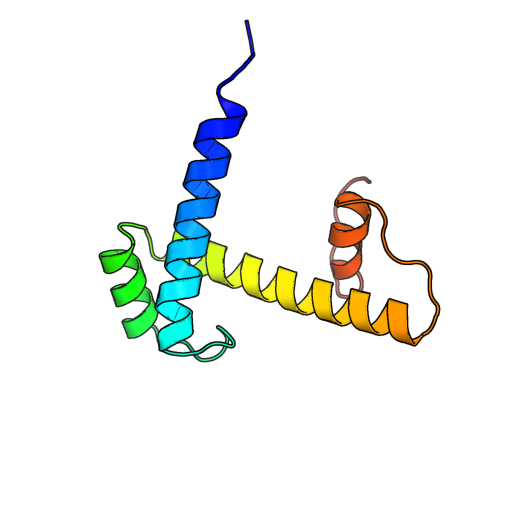89 ? -12.970 12.540 8.358 1.00 59.91 89 CYS A C 1
ATOM 686 O O . CYS A 1 89 ? -12.449 13.344 9.126 1.00 59.91 89 CYS A O 1
ATOM 688 N N . VAL A 1 90 ? -12.810 11.221 8.528 1.00 58.22 90 VAL A N 1
ATOM 689 C CA . VAL A 1 90 ? -12.068 10.623 9.658 1.00 58.22 90 VAL A CA 1
ATOM 690 C C . VAL A 1 90 ? -10.598 11.093 9.722 1.00 58.22 90 VAL A C 1
ATOM 692 O O . VAL A 1 90 ? -9.997 11.071 10.80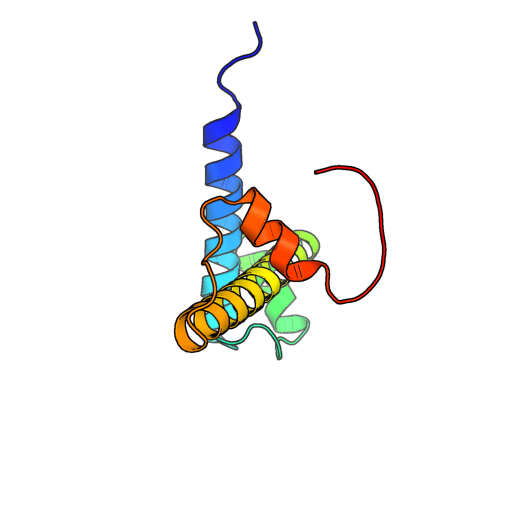4 1.00 58.22 90 VAL A O 1
ATOM 695 N N . LYS A 1 91 ? -10.027 11.561 8.597 1.00 51.03 91 LYS A N 1
ATOM 696 C CA . LYS A 1 91 ? -8.658 12.103 8.490 1.00 51.03 91 LYS A CA 1
ATOM 697 C C . LYS A 1 91 ? -8.504 13.530 9.049 1.00 51.03 91 LYS A C 1
ATOM 699 O O . LYS A 1 91 ? -7.390 13.919 9.374 1.00 51.03 91 LYS A O 1
ATOM 704 N N . ALA A 1 92 ? -9.581 14.309 9.161 1.00 51.25 92 ALA A N 1
ATOM 705 C CA . ALA A 1 92 ? -9.507 15.769 9.295 1.00 51.25 92 ALA A CA 1
ATOM 706 C C . ALA A 1 92 ? -9.111 16.312 10.688 1.00 51.25 92 ALA A C 1
ATOM 708 O O . ALA A 1 92 ? -8.978 17.522 10.841 1.00 51.25 92 ALA A O 1
ATOM 709 N N . ASP A 1 93 ? -8.850 15.465 11.690 1.00 44.81 93 ASP A N 1
ATOM 710 C CA . ASP A 1 93 ? -8.462 15.909 13.046 1.00 44.81 93 ASP A CA 1
ATOM 711 C C . ASP A 1 93 ? -6.959 16.244 13.198 1.00 44.81 93 ASP A C 1
ATOM 713 O O . ASP A 1 93 ? -6.402 16.176 14.292 1.00 44.81 93 ASP A O 1
ATOM 717 N N . GLY A 1 94 ? -6.272 16.594 12.108 1.00 43.75 94 GLY A N 1
ATOM 718 C CA . GLY A 1 94 ? -4.827 16.837 12.102 1.00 43.75 94 GLY A CA 1
ATOM 719 C C . GLY A 1 94 ? -4.371 17.811 11.017 1.00 43.75 94 GLY A C 1
ATOM 720 O O . GLY A 1 94 ? -3.577 17.432 10.169 1.00 43.75 94 GLY A O 1
ATOM 721 N N . LEU A 1 95 ? -4.868 19.051 11.096 1.00 39.28 95 LEU A N 1
ATOM 722 C CA . LEU A 1 95 ? -4.406 20.280 10.420 1.00 39.28 95 LEU A CA 1
ATOM 723 C C . LEU A 1 95 ? -4.551 20.394 8.877 1.00 39.28 95 LEU A C 1
ATOM 725 O O . LEU A 1 95 ? -3.935 19.678 8.098 1.00 39.28 95 LEU A O 1
ATOM 729 N N . TYR A 1 96 ? -5.259 21.474 8.504 1.00 37.81 96 TYR A N 1
ATOM 730 C CA . TYR A 1 96 ? -5.275 22.231 7.235 1.00 37.81 96 TYR A CA 1
ATOM 731 C C . TYR A 1 96 ? -6.358 21.929 6.165 1.00 37.81 96 TYR A C 1
ATOM 733 O O . TYR A 1 96 ? -6.208 21.107 5.269 1.00 37.81 96 TYR A O 1
ATOM 741 N N . THR A 1 97 ? -7.454 22.688 6.307 1.00 44.97 97 THR A N 1
ATOM 742 C CA . THR A 1 97 ? -8.399 23.284 5.333 1.00 44.97 97 THR A CA 1
ATOM 743 C C . THR A 1 97 ? -8.173 23.070 3.827 1.00 44.97 97 THR A C 1
ATOM 745 O O . THR A 1 97 ? -7.098 23.401 3.340 1.00 44.97 97 THR A O 1
ATOM 748 N N . ILE A 1 98 ? -9.233 22.731 3.071 1.00 40.84 98 ILE A N 1
ATOM 749 C CA . ILE A 1 98 ? -10.012 23.669 2.221 1.00 40.84 98 ILE A CA 1
ATOM 750 C C . ILE A 1 98 ? -11.251 22.974 1.614 1.00 40.84 98 ILE A C 1
ATOM 752 O O . ILE A 1 98 ? -11.123 21.952 0.954 1.00 40.84 98 ILE A O 1
ATOM 756 N N . GLY A 1 99 ? -12.429 23.586 1.777 1.00 45.66 99 GLY A N 1
ATOM 757 C CA . GLY A 1 99 ? -13.505 23.538 0.776 1.00 45.66 99 GLY A CA 1
ATOM 758 C C . GLY A 1 99 ? -14.408 22.301 0.722 1.00 45.66 99 GLY A C 1
ATOM 759 O O . GLY A 1 99 ? -14.156 21.393 -0.057 1.00 45.66 99 GLY A O 1
ATOM 760 N N . SER A 1 100 ? -15.533 22.407 1.435 1.00 39.41 100 SER A N 1
ATOM 761 C CA . SER A 1 100 ? -16.822 21.733 1.202 1.00 39.41 100 SER A CA 1
ATOM 762 C C . SER A 1 100 ? -16.915 20.220 1.426 1.00 39.41 100 SER A C 1
ATOM 764 O O . SER A 1 100 ? -16.318 19.408 0.723 1.00 39.41 100 SER A O 1
ATOM 766 N N . CYS A 1 101 ? -17.769 19.872 2.394 1.00 39.16 101 CYS A N 1
ATOM 767 C CA . CYS A 1 101 ? -18.585 18.662 2.330 1.00 39.16 101 CYS A CA 1
ATOM 768 C C . CYS A 1 101 ? -19.340 18.565 0.997 1.00 39.16 101 CYS A C 1
ATOM 770 O O . CYS A 1 101 ? -19.704 19.636 0.453 1.00 39.16 101 CYS A O 1
#

Secondary structure (DSSP, 8-state):
---SSHHHHHHHHHHHHHHHHHHHHTT-TTSSS--HHHHHHHHHHTT--HHHHHHHHHHHHHHHHHHHHHHHHHHTTPPPP-SHHHHHHTT-SSS------

Sequence (101 aa):
MAGRSSDATFSYAFEKHEAVIRYLGGFDATGENLQSNQKQEAAKNCNCTITDIENALAKFTWAKEAQKKIKNLKKEGKPMPKSLAEVSCVKADGLYTIGSC

Radius of gyration: 16.45 Å; Cα contacts (8 Å, |Δi|>4): 59; chains: 1; bounding box: 38×33×47 Å